Protein AF-A0A7J5Y2M5-F1 (afdb_monomer_lite)

Secondary structure (DSSP, 8-state):
---HHHHHHH--GGG---PPEEEE-TT--EEEEEEETTEEEEEE--S-TTS------EEEEEETT---S-TTTSEEEEEEE-SSTT--GGGGHHHHHHHHHHHT-

Foldseek 3Di:
DPDVVVVVVPDDPVPDDQDWDWDQDPVRWIWTWGDDDPDTDIDTDPDDSPDDDPDAAADEAADAPDDDPCVPRHHYDYHHFDPDPPTDPVVCVVVVVVVVVVVVD

pLDDT: mean 85.53, std 11.16, range [48.91, 97.38]

Radius of gyration: 17.94 Å; chains: 1; bounding box: 42×36×36 Å

Organism: Dissostichus mawsoni (NCBI:txid36200)

Sequence (105 aa):
MQSLTAEIQSFSRSRLRKQCTRVTSLSGRRIIETWKGSTITVVEDPVPTERILGYVSHILNVAFGVENVFPDLFIYKTVSILDHPDADVLLHLTDVCSFIQQAHS

Structure (mmCIF, N/CA/C/O backbone):
data_AF-A0A7J5Y2M5-F1
#
_entry.id   AF-A0A7J5Y2M5-F1
#
loop_
_atom_site.group_PDB
_atom_site.id
_atom_site.type_symbol
_atom_site.label_atom_id
_atom_site.label_alt_id
_atom_site.label_comp_id
_atom_site.label_asym_id
_atom_site.label_entity_id
_atom_site.label_seq_id
_atom_site.pdbx_PDB_ins_code
_atom_site.Cartn_x
_atom_site.Cartn_y
_atom_site.Cartn_z
_atom_site.occupancy
_atom_site.B_iso_or_equiv
_atom_site.auth_seq_id
_atom_site.auth_comp_id
_atom_site.auth_asym_id
_atom_site.auth_atom_id
_atom_site.pdbx_PDB_model_num
ATOM 1 N N . MET A 1 1 ? 9.253 21.066 -9.422 1.00 48.91 1 MET A N 1
ATOM 2 C CA . MET A 1 1 ? 8.970 20.253 -8.220 1.00 48.91 1 MET A CA 1
ATOM 3 C C . MET A 1 1 ? 10.156 20.384 -7.286 1.00 48.91 1 MET A C 1
ATOM 5 O O . MET A 1 1 ? 11.274 20.225 -7.758 1.00 48.91 1 MET A O 1
ATOM 9 N N . GLN A 1 2 ? 9.947 20.739 -6.018 1.00 58.25 2 GLN A N 1
ATOM 10 C CA . GLN A 1 2 ? 11.002 20.565 -5.014 1.00 58.25 2 GLN A CA 1
ATOM 11 C C . GLN A 1 2 ? 11.180 19.056 -4.774 1.00 58.25 2 GLN A C 1
ATOM 13 O O . GLN A 1 2 ? 10.211 18.309 -4.881 1.00 58.25 2 GLN A O 1
ATOM 18 N N . SER A 1 3 ? 12.411 18.593 -4.544 1.00 78.50 3 SER A N 1
ATOM 19 C CA . SER A 1 3 ? 12.685 17.174 -4.273 1.00 78.50 3 SER A CA 1
ATOM 20 C C . SER A 1 3 ? 12.022 16.755 -2.956 1.00 78.50 3 SER A C 1
ATOM 22 O O . SER A 1 3 ? 12.130 17.490 -1.974 1.00 78.50 3 SER A O 1
ATOM 24 N N . LEU A 1 4 ? 11.398 15.569 -2.904 1.00 73.31 4 LEU A N 1
ATOM 25 C CA . LEU A 1 4 ? 10.836 15.022 -1.660 1.00 73.31 4 LEU A CA 1
ATOM 26 C C . LEU A 1 4 ? 11.890 14.985 -0.545 1.00 73.31 4 LEU A C 1
ATOM 28 O O . LEU A 1 4 ? 11.584 15.268 0.607 1.00 73.31 4 LEU A O 1
ATOM 32 N N . THR A 1 5 ? 13.150 14.705 -0.881 1.00 68.44 5 THR A N 1
ATOM 33 C CA . THR A 1 5 ? 14.258 14.720 0.080 1.00 68.44 5 THR A CA 1
ATOM 34 C C . THR A 1 5 ? 14.418 16.093 0.731 1.00 68.44 5 THR A C 1
ATOM 36 O O . THR A 1 5 ? 14.609 16.176 1.942 1.00 68.44 5 THR A O 1
ATOM 39 N N . ALA A 1 6 ? 14.279 17.178 -0.038 1.00 75.75 6 ALA A N 1
ATOM 40 C CA . ALA A 1 6 ? 14.333 18.539 0.491 1.00 75.75 6 ALA A CA 1
ATOM 41 C C . ALA A 1 6 ? 13.115 18.854 1.375 1.00 75.75 6 ALA A C 1
ATOM 43 O O . ALA A 1 6 ? 13.250 19.520 2.402 1.00 75.75 6 ALA A O 1
ATOM 44 N N . GLU A 1 7 ? 11.937 18.341 1.025 1.00 82.31 7 GLU A N 1
ATOM 45 C CA . GLU A 1 7 ? 10.724 18.485 1.832 1.00 82.31 7 GLU A CA 1
ATOM 46 C C . GLU A 1 7 ? 10.829 17.717 3.161 1.00 82.31 7 GLU A C 1
ATOM 48 O O . GLU A 1 7 ? 10.554 18.277 4.219 1.00 82.31 7 GLU A O 1
ATOM 53 N N . ILE A 1 8 ? 11.333 16.479 3.141 1.00 82.31 8 ILE A N 1
ATOM 54 C CA . ILE A 1 8 ? 11.571 15.665 4.342 1.00 82.31 8 ILE A CA 1
ATOM 55 C C . ILE A 1 8 ? 12.639 16.308 5.234 1.00 82.31 8 ILE A C 1
ATOM 57 O O . ILE A 1 8 ? 12.449 16.406 6.445 1.00 82.31 8 ILE A O 1
ATOM 61 N N . GLN A 1 9 ? 13.755 16.767 4.660 1.00 77.56 9 GLN A N 1
ATOM 62 C CA . GLN A 1 9 ? 14.835 17.399 5.427 1.00 77.56 9 GLN A CA 1
ATOM 63 C C . GLN A 1 9 ? 14.411 18.738 6.039 1.00 77.56 9 GLN A C 1
ATOM 65 O O . GLN A 1 9 ? 14.822 19.063 7.152 1.00 77.56 9 GLN A O 1
ATOM 70 N N . SER A 1 10 ? 13.576 19.505 5.333 1.00 86.19 10 SER A N 1
ATOM 71 C CA . SER A 1 10 ? 13.028 20.768 5.838 1.00 86.19 10 SER A CA 1
ATOM 72 C C . SER A 1 10 ? 11.807 20.579 6.747 1.00 86.19 10 SER A C 1
ATOM 74 O O . SER A 1 10 ? 11.369 21.536 7.398 1.00 86.19 10 SER A O 1
ATOM 76 N N . PHE A 1 11 ? 11.272 19.355 6.853 1.00 87.06 11 PHE A N 1
ATOM 77 C CA . PHE A 1 11 ? 10.121 19.066 7.695 1.00 87.06 11 PHE A CA 1
ATOM 78 C C . PHE A 1 11 ? 10.464 19.262 9.174 1.00 87.06 11 PHE A C 1
ATOM 80 O O . PHE A 1 11 ? 11.277 18.560 9.781 1.00 87.06 11 PHE A O 1
ATOM 87 N N . SER A 1 12 ? 9.795 20.229 9.796 1.00 90.06 12 SER A N 1
ATOM 88 C CA . SER A 1 12 ? 10.019 20.530 11.203 1.00 90.06 12 SER A CA 1
ATOM 89 C C . SER A 1 12 ? 9.437 19.434 12.092 1.00 90.06 12 SER A C 1
ATOM 91 O O . SER A 1 12 ? 8.226 19.211 12.112 1.00 90.06 12 SER A O 1
ATOM 93 N N . ARG A 1 13 ? 10.292 18.804 12.907 1.00 85.38 13 ARG A N 1
ATOM 94 C CA . ARG A 1 13 ? 9.875 17.771 13.870 1.00 85.38 13 ARG A CA 1
ATOM 95 C C . ARG A 1 13 ? 8.837 18.263 14.883 1.00 85.38 13 ARG A C 1
ATOM 97 O O . ARG A 1 13 ? 8.082 17.448 15.395 1.00 85.38 13 ARG A O 1
ATOM 104 N N . SER A 1 14 ? 8.736 19.571 15.137 1.00 88.19 14 SER A N 1
ATOM 105 C CA . SER A 1 14 ? 7.682 20.132 15.998 1.00 88.19 14 SER A CA 1
ATOM 106 C C . SER A 1 14 ? 6.275 19.983 15.406 1.00 88.19 14 SER A C 1
ATOM 108 O O . SER A 1 14 ? 5.294 20.067 16.139 1.00 88.19 14 SER A O 1
ATOM 110 N N . ARG A 1 15 ? 6.165 19.730 14.094 1.00 85.81 15 ARG A N 1
ATOM 111 C CA . ARG A 1 15 ? 4.900 19.445 13.403 1.00 85.81 15 ARG A CA 1
ATOM 112 C C . ARG A 1 15 ? 4.543 17.959 13.400 1.00 85.81 15 ARG A C 1
ATOM 114 O O . ARG A 1 15 ? 3.462 17.615 12.923 1.00 85.81 15 ARG A O 1
ATOM 121 N N . LEU A 1 16 ? 5.417 17.081 13.907 1.00 83.88 16 LEU A N 1
ATOM 122 C CA . LEU A 1 16 ? 5.088 15.666 14.058 1.00 83.88 16 LEU A CA 1
ATOM 123 C C . LEU A 1 16 ? 3.925 15.536 15.039 1.00 83.88 16 LEU A C 1
ATOM 125 O O . LEU A 1 16 ? 4.025 15.889 16.215 1.00 83.88 16 LEU A O 1
ATOM 129 N N . ARG A 1 17 ? 2.805 15.017 14.542 1.00 83.00 17 ARG A N 1
ATOM 130 C CA . ARG A 1 17 ? 1.663 14.670 15.380 1.00 83.00 17 ARG A CA 1
ATOM 131 C C . ARG A 1 17 ? 1.934 13.311 16.004 1.00 83.00 17 ARG A C 1
ATOM 133 O O . ARG A 1 17 ? 2.400 12.397 15.327 1.00 83.00 17 ARG A O 1
ATOM 140 N N . LYS A 1 18 ? 1.627 13.165 17.293 1.00 80.00 18 LYS A N 1
ATOM 141 C CA . LYS A 1 18 ? 1.602 11.840 17.913 1.00 80.00 18 LYS A CA 1
ATOM 142 C C . LYS A 1 18 ? 0.459 11.057 17.277 1.00 80.00 18 LYS A C 1
ATOM 144 O O . LYS A 1 18 ? -0.704 11.390 17.489 1.00 80.00 18 LYS A O 1
ATOM 149 N N . GLN A 1 19 ? 0.809 10.061 16.476 1.00 81.94 19 GLN A N 1
ATOM 150 C CA . GLN A 1 19 ? -0.141 9.123 15.901 1.00 81.94 19 GLN A CA 1
ATOM 151 C C . GLN A 1 19 ? -0.408 8.032 16.945 1.00 81.94 19 GLN A C 1
ATOM 153 O O . GLN A 1 19 ? 0.532 7.411 17.441 1.00 81.94 19 GLN A O 1
ATOM 158 N N . CYS A 1 20 ? -1.671 7.807 17.296 1.00 85.56 20 CYS A N 1
ATOM 159 C CA . CYS A 1 20 ? -2.080 6.545 17.902 1.00 85.56 20 CYS A CA 1
ATOM 160 C C . CYS A 1 20 ? -2.485 5.572 16.791 1.00 85.56 20 CYS A C 1
ATOM 162 O O . CYS A 1 20 ? -3.033 5.980 15.762 1.00 85.56 20 CYS A O 1
ATOM 164 N N . THR A 1 21 ? -2.205 4.289 16.986 1.00 86.31 21 THR A N 1
ATOM 165 C CA . THR A 1 21 ? -2.566 3.246 16.025 1.00 86.31 21 THR A CA 1
ATOM 166 C C . THR A 1 21 ? -3.868 2.616 16.472 1.00 86.31 21 THR A C 1
ATOM 168 O O . THR A 1 21 ? -3.998 2.180 17.612 1.00 86.31 21 THR A O 1
ATOM 171 N N . ARG A 1 22 ? -4.846 2.557 15.574 1.00 87.38 22 ARG A N 1
ATOM 172 C CA . ARG A 1 22 ? -6.106 1.868 15.834 1.00 87.38 22 ARG A CA 1
ATOM 173 C C . ARG A 1 22 ? -6.042 0.483 15.221 1.00 87.38 22 ARG A C 1
ATOM 175 O O . ARG A 1 22 ? -5.973 0.357 14.001 1.00 87.38 22 ARG A O 1
ATOM 182 N N . VAL A 1 23 ? -6.057 -0.537 16.063 1.00 85.50 23 VAL A N 1
ATOM 183 C CA . VAL A 1 23 ? -5.908 -1.935 15.663 1.00 85.50 23 VAL A CA 1
ATOM 184 C C . VAL A 1 23 ? -7.264 -2.611 15.767 1.00 85.50 23 VAL A C 1
ATOM 186 O O . VAL A 1 23 ? -7.989 -2.420 16.739 1.00 85.50 23 VAL A O 1
ATOM 189 N N . THR A 1 24 ? -7.619 -3.389 14.749 1.00 82.25 24 THR A N 1
ATOM 190 C CA . THR A 1 24 ? -8.794 -4.266 14.774 1.00 82.25 24 THR A CA 1
ATOM 191 C C . THR A 1 24 ? -8.292 -5.700 14.708 1.00 82.25 24 THR A C 1
ATOM 193 O O . THR A 1 24 ? -7.576 -6.055 13.775 1.00 82.25 24 THR A O 1
ATOM 196 N N . SER A 1 25 ? -8.606 -6.505 15.719 1.00 78.75 25 SER A N 1
ATOM 197 C CA . SER A 1 25 ? -8.241 -7.919 15.749 1.00 78.75 25 SER A CA 1
ATOM 198 C C . SER A 1 25 ? -9.095 -8.731 14.772 1.00 78.75 25 SER A C 1
ATOM 200 O O . SER A 1 25 ? -10.159 -8.292 14.334 1.00 78.75 25 SER A O 1
ATOM 202 N N . LEU A 1 26 ? -8.689 -9.978 14.520 1.00 74.00 26 LEU A N 1
ATOM 203 C CA . LEU A 1 26 ? -9.496 -10.952 13.771 1.00 74.00 26 LEU A CA 1
ATOM 204 C C . LEU A 1 26 ? -10.866 -11.215 14.418 1.00 74.00 26 LEU A C 1
ATOM 206 O O . LEU A 1 26 ? -11.827 -11.528 13.728 1.00 74.00 26 LEU A O 1
ATOM 210 N N . SER A 1 27 ? -10.967 -11.058 15.743 1.00 76.94 27 SER A N 1
ATOM 211 C CA . SER A 1 27 ? -12.235 -11.158 16.476 1.00 76.94 27 SER A CA 1
ATOM 212 C C . SER A 1 27 ? -13.090 -9.889 16.405 1.00 76.94 27 SER A C 1
ATOM 214 O O . SER A 1 27 ? -14.140 -9.830 17.038 1.00 76.94 27 SER A O 1
ATOM 216 N N . GLY A 1 28 ? -12.636 -8.855 15.692 1.00 74.25 28 GLY A N 1
ATOM 217 C CA . GLY A 1 28 ? -13.299 -7.555 15.610 1.00 74.25 28 GLY A CA 1
ATOM 218 C C . GLY A 1 28 ? -13.181 -6.689 16.852 1.00 74.25 28 GLY A C 1
ATOM 219 O O . GLY A 1 28 ? -13.806 -5.632 16.916 1.00 74.25 28 GLY A O 1
ATOM 220 N N . ARG A 1 29 ? -12.348 -7.083 17.823 1.00 81.25 29 ARG A N 1
ATOM 221 C CA . ARG A 1 29 ? -12.006 -6.210 18.947 1.00 81.25 29 ARG A CA 1
ATOM 222 C C . ARG A 1 29 ? -11.156 -5.064 18.433 1.00 81.25 29 ARG A C 1
ATOM 224 O O . ARG A 1 29 ? -10.189 -5.278 17.704 1.00 81.25 29 ARG A O 1
ATOM 231 N N . ARG A 1 30 ? -11.514 -3.850 18.828 1.00 85.38 30 ARG A N 1
ATOM 232 C CA . ARG A 1 30 ? -10.806 -2.639 18.436 1.00 85.38 30 ARG A CA 1
ATOM 233 C C . ARG A 1 30 ? -10.061 -2.086 19.635 1.00 85.38 30 ARG A C 1
ATOM 235 O O . ARG A 1 30 ? -10.644 -1.925 20.703 1.00 85.38 30 ARG A O 1
ATOM 242 N N . ILE A 1 31 ? -8.785 -1.794 19.443 1.00 90.69 31 ILE A N 1
ATOM 243 C CA . ILE A 1 31 ? -7.927 -1.183 20.454 1.00 90.69 31 ILE A CA 1
ATOM 244 C C . ILE A 1 31 ? -7.213 0.032 19.867 1.00 90.69 31 ILE A C 1
ATOM 246 O O . ILE A 1 31 ? -6.983 0.120 18.659 1.00 90.69 31 ILE A O 1
ATOM 250 N N . ILE A 1 32 ? -6.855 0.973 20.728 1.00 91.12 32 ILE A N 1
ATOM 251 C CA . ILE A 1 32 ? -6.021 2.123 20.408 1.00 91.12 32 ILE A CA 1
ATOM 252 C C . ILE A 1 32 ? -4.693 1.939 21.136 1.00 91.12 32 ILE A C 1
ATOM 254 O O . ILE A 1 32 ? -4.629 1.967 22.366 1.00 91.12 32 ILE A O 1
ATOM 258 N N . GLU A 1 33 ? -3.627 1.774 20.364 1.00 92.25 33 GLU A N 1
ATOM 259 C CA . GLU A 1 33 ? -2.255 1.740 20.848 1.00 92.25 33 GLU A CA 1
ATOM 260 C C . GLU A 1 33 ? -1.679 3.155 20.825 1.00 92.25 33 GLU A C 1
ATOM 262 O O . GLU A 1 33 ? -1.652 3.831 19.793 1.00 92.25 33 GLU A O 1
ATOM 267 N N . THR A 1 34 ? -1.218 3.629 21.978 1.00 91.00 34 THR A N 1
ATOM 268 C CA . THR A 1 34 ? -0.583 4.943 22.110 1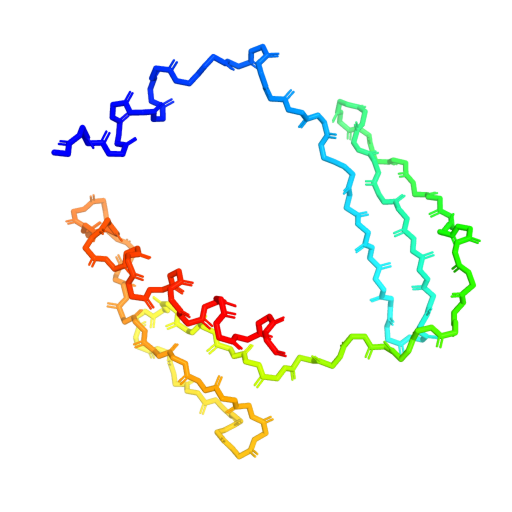.00 91.00 34 THR A CA 1
ATOM 269 C C . THR A 1 34 ? 0.814 4.786 22.686 1.00 91.00 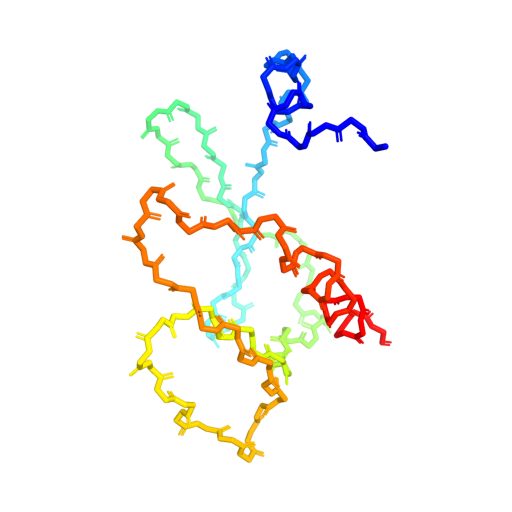34 THR A C 1
ATOM 271 O O . THR A 1 34 ? 0.985 4.259 23.786 1.00 91.00 34 THR A O 1
ATOM 274 N N . TRP A 1 35 ? 1.811 5.295 21.967 1.00 86.06 35 TRP A N 1
ATOM 275 C CA . TRP A 1 35 ? 3.193 5.333 22.435 1.00 86.06 35 TRP A CA 1
ATOM 276 C C . TRP A 1 35 ? 3.428 6.505 23.396 1.00 86.06 35 TRP A C 1
ATOM 278 O O . TRP A 1 35 ? 3.151 7.668 23.082 1.00 86.06 35 TRP A O 1
ATOM 288 N N . LYS A 1 36 ? 3.990 6.206 24.570 1.00 85.44 36 LYS A N 1
ATOM 289 C CA . LYS A 1 36 ? 4.466 7.174 25.567 1.00 85.44 36 LYS A CA 1
ATOM 290 C C . LYS A 1 36 ? 5.942 6.903 25.861 1.00 85.44 36 LYS A C 1
ATOM 292 O O . LYS A 1 36 ? 6.285 6.257 26.845 1.00 85.44 36 LYS A O 1
ATOM 297 N N . GLY A 1 37 ? 6.818 7.391 24.983 1.00 84.12 37 GLY A N 1
ATOM 298 C CA . GLY A 1 37 ? 8.247 7.074 25.046 1.00 84.12 37 GLY A CA 1
ATOM 299 C C . GLY A 1 37 ? 8.484 5.622 24.636 1.00 84.12 37 GLY A C 1
ATOM 300 O O . GLY A 1 37 ? 8.080 5.236 23.544 1.00 84.12 37 GLY A O 1
ATOM 301 N N . SER A 1 38 ? 9.098 4.827 25.511 1.00 85.38 38 SER A N 1
ATOM 302 C CA . SER A 1 38 ? 9.351 3.395 25.294 1.00 85.38 38 SER A CA 1
ATOM 303 C C . SER A 1 38 ? 8.183 2.479 25.683 1.00 85.38 38 SER A C 1
ATOM 305 O O . SER A 1 38 ? 8.271 1.272 25.475 1.00 85.38 38 SER A O 1
ATOM 307 N N . THR A 1 39 ? 7.095 3.024 26.235 1.00 87.62 39 THR A N 1
ATOM 308 C CA . THR A 1 39 ? 5.950 2.238 26.718 1.00 87.62 39 THR A CA 1
ATOM 309 C C . THR A 1 39 ? 4.737 2.403 25.804 1.00 87.62 39 THR A C 1
ATOM 311 O O . THR A 1 39 ? 4.390 3.523 25.422 1.00 87.62 39 THR A O 1
ATOM 314 N N . ILE A 1 40 ? 4.051 1.296 25.507 1.00 89.12 40 ILE A N 1
ATOM 315 C CA . ILE A 1 40 ? 2.778 1.275 24.775 1.00 89.12 40 ILE A CA 1
ATOM 316 C C . ILE A 1 40 ? 1.630 1.170 25.780 1.00 89.12 40 ILE A C 1
ATOM 318 O O . ILE A 1 40 ? 1.623 0.282 26.630 1.00 89.12 40 ILE A O 1
ATOM 322 N N . THR A 1 41 ? 0.639 2.055 25.674 1.00 91.00 41 THR A N 1
ATOM 323 C CA . THR A 1 41 ? -0.652 1.891 26.356 1.00 91.00 41 THR A CA 1
ATOM 324 C C . THR A 1 41 ? -1.699 1.435 25.354 1.00 91.00 41 THR A C 1
ATOM 326 O O . THR A 1 41 ? -1.869 2.089 24.324 1.00 91.00 41 THR A O 1
ATOM 329 N N . VAL A 1 42 ? -2.408 0.357 25.682 1.00 91.25 42 VAL A N 1
ATOM 330 C CA . VAL A 1 42 ? -3.479 -0.218 24.866 1.00 91.25 42 VAL A CA 1
ATOM 331 C C . VAL A 1 42 ? -4.808 0.018 25.573 1.00 91.25 42 VAL A C 1
ATOM 333 O O . VAL A 1 42 ? -4.966 -0.378 26.726 1.00 91.25 42 VAL A O 1
ATOM 336 N N . VAL A 1 43 ? -5.750 0.676 24.903 1.00 92.38 43 VAL A N 1
ATOM 337 C CA . VAL A 1 43 ? -7.114 0.902 25.410 1.00 92.38 43 VAL A CA 1
ATOM 338 C C . VAL A 1 43 ? -8.132 0.360 24.418 1.00 92.38 43 VAL A C 1
ATOM 340 O O . VAL A 1 43 ? -7.858 0.353 23.222 1.00 92.38 43 VAL A O 1
ATOM 343 N N . GLU A 1 44 ? -9.298 -0.089 24.878 1.00 89.44 44 GLU A N 1
ATOM 344 C CA . GLU A 1 44 ? -10.392 -0.430 23.961 1.00 89.44 44 GLU A CA 1
ATOM 345 C C . GLU A 1 44 ? -10.877 0.821 23.217 1.00 89.44 44 GLU A C 1
ATOM 347 O O . GLU A 1 44 ? -10.949 1.914 23.783 1.00 89.44 44 GLU A O 1
ATOM 352 N N . ASP A 1 45 ? -11.172 0.664 21.927 1.00 84.25 45 ASP A N 1
ATOM 353 C CA . ASP A 1 45 ? -11.764 1.725 21.115 1.00 84.25 45 ASP A CA 1
ATOM 354 C C . ASP A 1 45 ? -13.247 1.866 21.505 1.00 84.25 45 ASP A C 1
ATOM 356 O O . ASP A 1 45 ? -14.008 0.912 21.329 1.00 84.25 45 ASP A O 1
ATOM 360 N N . PRO A 1 46 ? -13.687 3.027 22.023 1.00 78.50 46 PRO A N 1
ATOM 361 C CA . PRO A 1 46 ? -15.064 3.223 22.472 1.00 78.50 46 PRO A CA 1
ATOM 362 C C . PRO A 1 46 ? -16.078 3.294 21.317 1.00 78.50 46 PRO A C 1
ATOM 364 O O . PRO A 1 46 ? -17.279 3.368 21.568 1.00 78.50 46 PRO A O 1
ATOM 367 N N . VAL A 1 47 ? -15.628 3.307 20.055 1.00 73.81 47 VAL A N 1
ATOM 368 C CA . VAL A 1 47 ? -16.516 3.301 18.886 1.00 73.81 47 VAL A CA 1
ATOM 369 C C . VAL A 1 47 ? -17.167 1.916 18.725 1.00 73.81 47 VAL A C 1
ATOM 371 O O . VAL A 1 47 ? -16.436 0.944 18.516 1.00 73.81 47 VAL A O 1
ATOM 374 N N . PRO A 1 48 ? -18.515 1.814 18.727 1.00 60.69 48 PRO A N 1
ATOM 375 C CA . PRO A 1 48 ? -19.225 0.548 18.566 1.00 60.69 48 PRO A CA 1
ATOM 376 C C . PRO A 1 48 ? -18.776 -0.227 17.323 1.00 60.69 48 PRO A C 1
ATOM 378 O O . PRO A 1 48 ? -18.542 0.347 16.252 1.00 60.69 48 PRO A O 1
ATOM 381 N N . THR A 1 49 ? -18.694 -1.550 17.457 1.00 60.41 49 THR A N 1
ATOM 382 C CA . THR A 1 49 ? -18.320 -2.520 16.410 1.00 60.41 49 THR A CA 1
ATOM 383 C C . THR A 1 49 ? -19.410 -2.674 15.332 1.00 60.41 49 THR A C 1
ATOM 385 O O . THR A 1 49 ? -19.671 -3.767 14.849 1.00 60.41 49 THR A O 1
ATOM 388 N N . GLU A 1 50 ? -20.089 -1.589 14.956 1.00 57.09 50 GLU A N 1
ATOM 389 C CA . GLU A 1 50 ? -21.142 -1.593 13.928 1.00 57.09 50 GLU A CA 1
ATOM 390 C C . GLU A 1 50 ? -20.583 -1.405 12.514 1.00 57.09 50 GLU A C 1
ATOM 392 O O . GLU A 1 50 ? -21.237 -1.724 11.523 1.00 57.09 50 GLU A O 1
ATOM 397 N N . ARG A 1 51 ? -19.344 -0.915 12.390 1.00 55.28 51 ARG A N 1
ATOM 398 C CA . ARG A 1 51 ? -18.653 -0.894 11.100 1.00 55.28 51 ARG A CA 1
ATOM 399 C C . ARG A 1 51 ? -18.095 -2.278 10.804 1.00 55.28 51 ARG A C 1
ATOM 401 O O . ARG A 1 51 ? -17.248 -2.764 11.551 1.00 55.28 51 ARG A O 1
ATOM 408 N N . ILE A 1 52 ? -18.550 -2.840 9.682 1.00 55.66 52 ILE A N 1
ATOM 409 C CA . ILE A 1 52 ? -17.968 -3.992 8.985 1.00 55.66 52 ILE A CA 1
ATOM 410 C C . ILE A 1 52 ? -16.445 -3.935 9.150 1.00 55.66 52 ILE A C 1
ATOM 412 O O . ILE A 1 52 ? -15.831 -2.906 8.846 1.00 55.66 52 ILE A O 1
ATOM 416 N N . LEU A 1 53 ? -15.867 -5.011 9.696 1.00 56.03 53 LEU A N 1
ATOM 417 C CA . LEU A 1 53 ? -14.425 -5.261 9.727 1.00 56.03 53 LEU A CA 1
ATOM 418 C C . LEU A 1 53 ? -13.832 -4.762 8.409 1.00 56.03 53 LEU A C 1
ATOM 420 O O . LEU A 1 53 ? -14.293 -5.194 7.357 1.00 56.03 53 LEU A O 1
ATOM 424 N N . GLY A 1 54 ? -12.895 -3.810 8.450 1.00 64.69 54 GLY A N 1
ATOM 425 C CA . GLY A 1 54 ? -12.315 -3.266 7.223 1.00 64.69 54 GLY A CA 1
ATOM 426 C C . GLY A 1 54 ? -11.817 -4.419 6.357 1.00 64.69 54 GLY A C 1
ATOM 427 O O . GLY A 1 54 ? -10.899 -5.129 6.758 1.00 64.69 54 GLY A O 1
ATOM 428 N N . TYR A 1 55 ? -12.476 -4.651 5.222 1.00 78.81 55 TYR A N 1
ATOM 429 C CA . TYR A 1 55 ? -12.073 -5.689 4.291 1.00 78.81 55 TYR A CA 1
ATOM 430 C C . TYR A 1 55 ? -10.880 -5.148 3.506 1.00 78.81 55 TYR A C 1
ATOM 432 O O . TYR A 1 55 ? -10.915 -4.033 2.986 1.00 78.81 55 TYR A O 1
ATOM 440 N N . VAL A 1 56 ? -9.792 -5.911 3.464 1.00 86.88 56 VAL A N 1
ATOM 441 C CA . VAL A 1 56 ? -8.654 -5.567 2.612 1.00 86.88 56 VAL A CA 1
ATOM 442 C C . VAL A 1 56 ? -9.035 -5.957 1.191 1.00 86.88 56 VAL A C 1
ATOM 444 O O . VAL A 1 56 ? -9.282 -7.127 0.926 1.00 86.88 56 VAL A O 1
ATOM 447 N N . SER A 1 57 ? -9.117 -4.982 0.291 1.00 91.75 57 SER A N 1
ATOM 448 C CA . SER A 1 57 ? -9.469 -5.198 -1.121 1.00 91.75 57 SER A CA 1
ATOM 449 C C . SER A 1 57 ? -8.284 -5.063 -2.069 1.00 91.75 57 SER A C 1
ATOM 451 O O . SER A 1 57 ? -8.294 -5.638 -3.154 1.00 91.75 57 SER A O 1
ATOM 453 N N . HIS A 1 58 ? -7.261 -4.313 -1.660 1.00 94.94 58 HIS A N 1
ATOM 454 C CA . HIS A 1 58 ? -6.116 -3.966 -2.490 1.00 94.94 58 HIS A CA 1
ATOM 455 C C . HIS A 1 58 ? -4.811 -4.294 -1.768 1.00 94.94 58 HIS A C 1
ATOM 457 O O . HIS A 1 58 ? -4.678 -4.034 -0.571 1.00 94.94 58 HIS A O 1
ATOM 463 N N . ILE A 1 59 ? -3.834 -4.819 -2.505 1.00 95.75 59 ILE A N 1
ATOM 464 C CA . ILE A 1 59 ? -2.475 -5.055 -2.016 1.00 95.75 59 ILE A CA 1
ATOM 465 C C . ILE A 1 59 ? -1.490 -4.353 -2.950 1.00 95.75 59 ILE A C 1
ATOM 467 O O . ILE A 1 59 ? -1.433 -4.618 -4.150 1.00 95.75 59 ILE A O 1
ATOM 471 N N . LEU A 1 60 ? -0.688 -3.454 -2.384 1.00 97.25 60 LEU A N 1
ATOM 472 C CA . LEU A 1 60 ? 0.452 -2.859 -3.066 1.00 97.25 60 LEU A CA 1
ATOM 473 C C . LEU A 1 60 ? 1.702 -3.680 -2.735 1.00 97.25 60 LEU A C 1
ATOM 475 O O . LEU A 1 60 ? 2.229 -3.595 -1.627 1.00 97.25 60 LEU A O 1
ATOM 479 N N . ASN A 1 61 ? 2.169 -4.478 -3.687 1.00 97.38 61 ASN A N 1
ATOM 480 C CA . ASN A 1 61 ? 3.387 -5.263 -3.549 1.00 97.38 61 ASN A CA 1
ATOM 481 C C . ASN A 1 61 ? 4.581 -4.449 -4.068 1.00 97.38 61 ASN A C 1
ATOM 483 O O . ASN A 1 61 ? 4.697 -4.233 -5.273 1.00 97.38 61 ASN A O 1
ATOM 487 N N . VAL A 1 62 ? 5.453 -3.992 -3.167 1.00 96.81 62 VAL A N 1
ATOM 488 C CA . VAL A 1 62 ? 6.656 -3.216 -3.523 1.00 96.81 62 VAL A CA 1
ATOM 489 C C . VAL A 1 62 ? 7.949 -4.043 -3.579 1.00 96.81 62 VAL A C 1
ATOM 491 O O . VAL A 1 62 ? 9.013 -3.515 -3.891 1.00 96.81 62 VAL A O 1
ATOM 494 N N . ALA A 1 63 ? 7.889 -5.329 -3.229 1.00 95.44 63 ALA A N 1
ATOM 495 C CA . ALA A 1 63 ? 9.084 -6.137 -3.036 1.00 95.44 63 ALA A CA 1
ATOM 496 C C . ALA A 1 63 ? 9.629 -6.678 -4.365 1.00 95.44 63 ALA A C 1
ATOM 498 O O . ALA A 1 63 ? 8.892 -7.219 -5.192 1.00 95.44 63 ALA A O 1
ATOM 499 N N . PHE A 1 64 ? 10.946 -6.576 -4.550 1.00 95.62 64 PHE A N 1
ATOM 500 C CA . PHE A 1 64 ? 11.629 -7.205 -5.677 1.00 95.62 64 PHE A CA 1
ATOM 501 C C . PHE A 1 64 ? 11.581 -8.737 -5.567 1.00 95.62 64 PHE A C 1
ATOM 503 O O . PHE A 1 64 ? 12.010 -9.309 -4.566 1.00 95.62 64 PHE A O 1
ATOM 510 N N . GLY A 1 65 ? 11.084 -9.406 -6.613 1.00 94.56 65 GLY A N 1
ATOM 511 C CA . GLY A 1 65 ? 11.092 -10.871 -6.724 1.00 94.56 65 GLY A CA 1
ATOM 512 C C . GLY A 1 65 ? 10.055 -11.617 -5.873 1.00 94.56 65 GLY A C 1
ATOM 513 O O . GLY A 1 65 ? 10.134 -12.838 -5.774 1.00 94.56 65 GLY A O 1
ATOM 514 N N . VAL A 1 66 ? 9.089 -10.919 -5.266 1.00 96.00 66 VAL A N 1
ATOM 515 C CA . VAL A 1 66 ? 8.011 -11.546 -4.482 1.00 96.00 66 VAL A CA 1
ATOM 516 C C . VAL A 1 66 ? 6.735 -11.623 -5.313 1.00 96.00 66 VAL A C 1
ATOM 518 O O . VAL A 1 66 ? 6.206 -10.601 -5.751 1.00 96.00 66 VAL A O 1
ATOM 521 N N . GLU A 1 67 ? 6.219 -12.835 -5.504 1.00 96.81 67 GLU A N 1
ATOM 522 C CA . GLU A 1 67 ? 4.986 -13.086 -6.254 1.00 96.81 67 GLU A CA 1
ATOM 523 C C . GLU A 1 67 ? 3.715 -12.824 -5.429 1.00 96.81 67 GLU A C 1
ATOM 525 O O . GLU A 1 67 ? 3.697 -12.906 -4.198 1.00 96.81 67 GLU A O 1
ATOM 530 N N . ASN A 1 68 ? 2.615 -12.534 -6.128 1.00 96.94 68 ASN A N 1
ATOM 531 C CA . ASN A 1 68 ? 1.302 -12.334 -5.521 1.00 96.94 68 ASN A CA 1
ATOM 532 C C . ASN A 1 68 ? 0.618 -13.694 -5.305 1.00 96.94 68 ASN A C 1
ATOM 534 O O . ASN A 1 68 ? 0.241 -14.360 -6.264 1.00 96.94 68 ASN A O 1
ATOM 538 N N . VAL A 1 69 ? 0.427 -14.092 -4.046 1.00 95.06 69 VAL A N 1
ATOM 539 C CA . VAL A 1 69 ? -0.066 -15.434 -3.665 1.00 95.06 69 VAL A CA 1
ATOM 540 C C . VAL A 1 69 ? -1.595 -15.584 -3.628 1.00 95.06 69 VAL A C 1
ATOM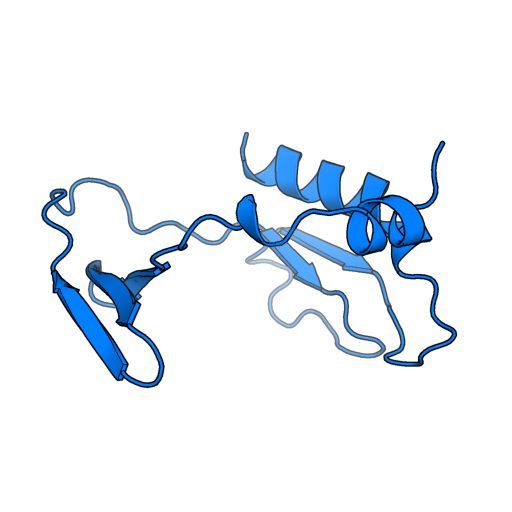 542 O O . VAL A 1 69 ? -2.088 -16.691 -3.435 1.00 95.06 69 VAL A O 1
ATOM 545 N N . PHE A 1 70 ? -2.356 -14.504 -3.844 1.00 95.06 70 PHE A N 1
ATOM 546 C CA . PHE A 1 70 ? -3.829 -14.516 -3.810 1.00 95.06 70 PHE A CA 1
ATOM 547 C C . PHE A 1 70 ? -4.470 -13.623 -4.895 1.00 95.06 70 PHE A C 1
ATOM 549 O O . PHE A 1 70 ? -5.287 -12.757 -4.566 1.00 95.06 70 PHE A O 1
ATOM 556 N N . PRO A 1 71 ? -4.104 -13.780 -6.182 1.00 92.81 71 PRO A N 1
ATOM 557 C CA . PRO A 1 71 ? -4.495 -12.851 -7.249 1.00 92.81 71 PRO A CA 1
ATOM 558 C C . PRO A 1 71 ? -6.012 -12.758 -7.471 1.00 92.81 71 PRO A C 1
ATOM 560 O O . PRO A 1 71 ? -6.491 -11.723 -7.921 1.00 92.81 71 PRO A O 1
ATOM 563 N N . ASP A 1 72 ? -6.767 -13.801 -7.113 1.00 95.06 72 ASP A N 1
ATOM 564 C CA . ASP A 1 72 ? -8.227 -13.830 -7.264 1.00 95.06 72 ASP A CA 1
ATOM 565 C C . ASP A 1 72 ? -8.974 -13.165 -6.095 1.00 95.06 72 ASP A C 1
ATOM 567 O O . ASP A 1 72 ? -10.169 -12.891 -6.195 1.00 95.06 72 ASP A O 1
ATOM 571 N N . LEU A 1 73 ? -8.293 -12.925 -4.968 1.00 93.62 73 LEU A N 1
ATOM 572 C CA . LEU A 1 73 ? -8.904 -12.379 -3.750 1.00 93.62 73 LEU A CA 1
ATOM 573 C C . LEU A 1 73 ? -8.648 -10.882 -3.569 1.00 93.62 73 LEU A C 1
ATOM 575 O O . LEU A 1 73 ? -9.408 -10.219 -2.864 1.00 93.62 73 LEU A O 1
ATOM 579 N N . PHE A 1 74 ? -7.588 -10.350 -4.180 1.00 95.31 74 PHE A N 1
ATOM 580 C CA . PHE A 1 74 ? -7.186 -8.957 -4.011 1.00 95.31 74 PHE A CA 1
ATOM 581 C C . PHE A 1 74 ? -6.820 -8.312 -5.338 1.00 95.31 74 PHE A C 1
ATOM 583 O O . PHE A 1 74 ? -6.256 -8.937 -6.232 1.00 95.31 74 PHE A O 1
ATOM 590 N N . ILE A 1 75 ? -7.056 -7.008 -5.420 1.00 96.12 75 ILE A N 1
ATOM 591 C CA . ILE A 1 75 ? -6.563 -6.186 -6.517 1.00 96.12 75 ILE A CA 1
ATOM 592 C C . ILE A 1 75 ? -5.108 -5.832 -6.211 1.00 96.12 75 ILE A C 1
ATOM 594 O O . ILE A 1 75 ? -4.816 -5.151 -5.225 1.00 96.12 75 ILE A O 1
ATOM 598 N N . TYR A 1 76 ? -4.184 -6.290 -7.051 1.00 97.12 76 TYR A N 1
ATOM 599 C CA . TYR A 1 76 ? -2.760 -6.031 -6.867 1.00 97.12 76 TYR A CA 1
ATOM 600 C C . TYR A 1 76 ? -2.261 -4.872 -7.723 1.00 97.12 76 TYR A C 1
ATOM 602 O O . TYR A 1 76 ? -2.579 -4.759 -8.906 1.00 97.12 76 TYR A O 1
ATOM 610 N N . LYS A 1 77 ? -1.364 -4.079 -7.137 1.00 97.06 77 LYS A N 1
ATOM 611 C CA . LYS A 1 77 ? -0.374 -3.300 -7.879 1.00 97.06 77 LYS A CA 1
ATOM 612 C C . LYS A 1 77 ? 1.006 -3.780 -7.467 1.00 97.0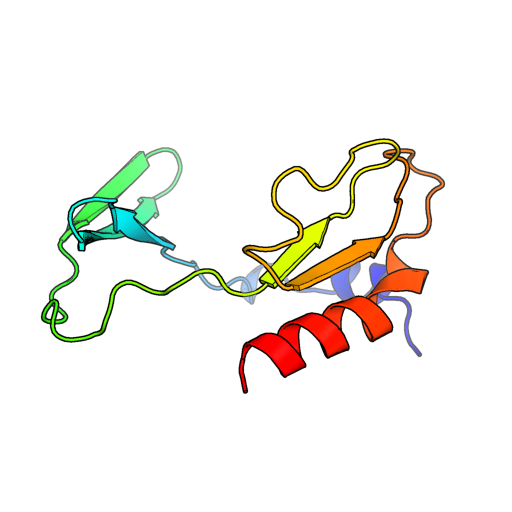6 77 LYS A C 1
ATOM 614 O O . LYS A 1 77 ? 1.338 -3.731 -6.286 1.00 97.06 77 LYS A O 1
ATOM 619 N N . THR A 1 78 ? 1.804 -4.221 -8.431 1.00 97.19 78 THR A N 1
ATOM 620 C CA . THR A 1 78 ? 3.192 -4.622 -8.190 1.00 97.19 78 THR A CA 1
ATOM 621 C C . THR A 1 78 ? 4.130 -3.526 -8.683 1.00 97.19 78 THR A C 1
ATOM 623 O O . THR A 1 78 ? 4.065 -3.121 -9.841 1.00 97.19 78 THR A O 1
ATOM 626 N N . VAL A 1 79 ? 4.999 -3.042 -7.800 1.00 96.38 79 VAL A N 1
ATOM 627 C CA . VAL A 1 79 ? 6.071 -2.088 -8.094 1.00 96.38 79 VAL A CA 1
ATOM 628 C C . VAL A 1 79 ? 7.360 -2.709 -7.579 1.00 96.38 79 VAL A C 1
ATOM 630 O O . VAL A 1 79 ? 7.630 -2.679 -6.393 1.00 96.38 79 VAL A O 1
ATOM 633 N N . SER A 1 80 ? 8.146 -3.329 -8.448 1.00 94.88 80 SER A N 1
ATOM 634 C CA . SER A 1 80 ? 9.330 -4.076 -8.016 1.00 94.88 80 SER A CA 1
ATOM 635 C C . SER A 1 80 ? 10.475 -3.130 -7.630 1.00 94.88 80 SER A C 1
ATOM 637 O O . SER A 1 80 ? 11.222 -2.692 -8.503 1.00 94.88 80 SER A O 1
ATOM 639 N N . ILE A 1 81 ? 10.629 -2.832 -6.336 1.00 94.88 81 ILE A N 1
ATOM 640 C CA . ILE A 1 81 ? 11.696 -1.973 -5.803 1.00 94.88 81 ILE A CA 1
ATOM 641 C C . ILE A 1 81 ? 12.754 -2.854 -5.137 1.00 94.88 81 ILE A C 1
ATOM 643 O O . ILE A 1 81 ? 12.458 -3.631 -4.228 1.00 94.88 81 ILE A O 1
ATOM 647 N N . LEU A 1 82 ? 13.999 -2.743 -5.604 1.00 94.00 82 LEU A N 1
ATOM 648 C CA . LEU A 1 82 ? 15.140 -3.377 -4.950 1.00 94.00 82 LEU A CA 1
ATOM 649 C C . LEU A 1 82 ? 15.517 -2.561 -3.709 1.00 94.00 82 LEU A C 1
ATOM 651 O O . LEU A 1 82 ? 15.650 -1.344 -3.806 1.00 94.00 82 LEU A O 1
ATOM 655 N N . ASP A 1 83 ? 15.715 -3.221 -2.568 1.00 93.44 83 ASP A N 1
ATOM 656 C CA . ASP A 1 83 ? 16.131 -2.570 -1.318 1.00 93.44 83 ASP A CA 1
ATOM 657 C C . ASP A 1 83 ? 17.628 -2.215 -1.359 1.00 93.44 83 ASP A C 1
ATOM 659 O O . ASP A 1 83 ? 18.477 -2.832 -0.716 1.00 93.44 83 ASP A O 1
ATOM 663 N N . HIS A 1 84 ? 17.960 -1.260 -2.228 1.00 92.38 84 HIS A N 1
ATOM 664 C CA . HIS A 1 84 ? 19.291 -0.702 -2.414 1.00 92.38 84 HIS A CA 1
ATOM 665 C C . HIS A 1 84 ? 19.208 0.820 -2.254 1.00 92.38 84 HIS A C 1
ATOM 667 O O . HIS A 1 84 ? 18.256 1.419 -2.758 1.00 92.38 84 HIS A O 1
ATOM 673 N N . PRO A 1 85 ? 20.195 1.485 -1.626 1.00 91.94 85 PRO A N 1
ATOM 674 C CA . PRO A 1 85 ? 20.191 2.945 -1.474 1.00 91.94 85 PRO A CA 1
ATOM 675 C C . PRO A 1 85 ? 20.107 3.716 -2.802 1.00 91.94 85 PRO A C 1
ATOM 677 O O . PRO A 1 85 ? 19.675 4.865 -2.808 1.00 91.94 85 PRO A O 1
ATOM 680 N N . ASP A 1 86 ? 20.498 3.085 -3.911 1.00 93.50 86 ASP A N 1
ATOM 681 C CA . ASP A 1 86 ? 20.448 3.680 -5.254 1.00 93.50 86 ASP A CA 1
ATOM 682 C C . ASP A 1 86 ? 19.072 3.556 -5.932 1.00 93.50 86 ASP A C 1
ATOM 684 O O . ASP A 1 86 ? 18.853 4.145 -6.991 1.00 93.50 86 ASP A O 1
ATOM 688 N N . ALA A 1 87 ? 18.143 2.776 -5.369 1.00 91.75 87 ALA A N 1
ATOM 689 C CA . ALA A 1 87 ? 16.801 2.651 -5.917 1.00 91.75 87 ALA A CA 1
ATOM 690 C C . ALA A 1 87 ? 16.005 3.939 -5.657 1.00 91.75 87 ALA A C 1
ATOM 692 O O . ALA A 1 87 ? 15.710 4.292 -4.513 1.00 91.75 87 ALA A O 1
ATOM 693 N N . ASP A 1 88 ? 15.623 4.639 -6.727 1.00 89.94 88 ASP A N 1
ATOM 694 C CA . ASP A 1 88 ? 14.841 5.868 -6.610 1.00 89.94 88 ASP A CA 1
ATOM 695 C C . ASP A 1 88 ? 13.349 5.564 -6.403 1.00 89.94 88 ASP A C 1
ATOM 697 O O . ASP A 1 88 ? 12.556 5.461 -7.342 1.00 89.94 88 ASP A O 1
ATOM 701 N N . VAL A 1 89 ? 12.956 5.452 -5.134 1.00 90.12 89 VAL A N 1
ATOM 702 C CA . VAL A 1 89 ? 11.563 5.236 -4.710 1.00 90.12 89 VAL A CA 1
ATOM 703 C C . VAL A 1 89 ? 10.635 6.367 -5.181 1.00 90.12 89 VAL A C 1
ATOM 705 O O . VAL A 1 89 ? 9.433 6.147 -5.354 1.00 90.12 89 VAL A O 1
ATOM 708 N N . LEU A 1 90 ? 11.163 7.576 -5.419 1.00 88.44 90 LEU A N 1
ATOM 709 C CA . LEU A 1 90 ? 10.352 8.746 -5.767 1.00 88.44 90 LEU A CA 1
ATOM 710 C C . LEU A 1 90 ? 9.689 8.609 -7.133 1.00 88.44 90 LEU A C 1
ATOM 712 O O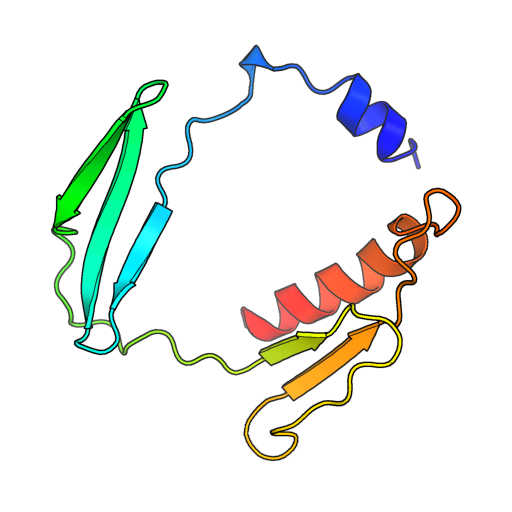 . LEU A 1 90 ? 8.581 9.116 -7.319 1.00 88.44 90 LEU A O 1
ATOM 716 N N . LEU A 1 91 ? 10.323 7.877 -8.054 1.00 89.94 91 LEU A N 1
ATOM 717 C CA . LEU A 1 91 ? 9.790 7.600 -9.389 1.00 89.94 91 LEU A CA 1
ATOM 718 C C . LEU A 1 91 ? 8.419 6.915 -9.344 1.00 89.94 91 LEU A C 1
ATOM 720 O O . LEU A 1 91 ? 7.635 7.040 -10.281 1.00 89.94 91 LEU A O 1
ATOM 724 N N . HIS A 1 92 ? 8.108 6.214 -8.252 1.00 91.31 92 HIS A N 1
ATOM 725 C CA . HIS A 1 92 ? 6.895 5.413 -8.119 1.00 91.31 92 HIS A CA 1
ATOM 726 C C . HIS A 1 92 ? 5.774 6.102 -7.334 1.00 91.31 92 HIS A C 1
ATOM 728 O O . HIS A 1 92 ? 4.640 5.620 -7.340 1.00 91.31 92 HIS A O 1
ATOM 734 N N . LEU A 1 93 ? 6.055 7.219 -6.653 1.00 88.62 93 LEU A N 1
ATOM 735 C CA . LEU A 1 93 ? 5.119 7.809 -5.691 1.00 88.62 93 LEU A CA 1
ATOM 736 C C . LEU A 1 93 ? 3.808 8.262 -6.326 1.00 88.62 93 LEU A C 1
ATOM 738 O O . LEU A 1 93 ? 2.749 8.002 -5.763 1.00 88.62 93 LEU A O 1
ATOM 742 N N . THR A 1 94 ? 3.855 8.899 -7.497 1.00 88.06 94 THR A N 1
ATOM 743 C CA . THR A 1 94 ? 2.646 9.363 -8.196 1.00 88.06 94 THR A CA 1
ATOM 744 C C . THR A 1 94 ? 1.694 8.199 -8.472 1.00 88.06 94 THR A C 1
ATOM 746 O O . THR A 1 94 ? 0.517 8.231 -8.105 1.00 88.06 94 THR A O 1
ATOM 749 N N . ASP A 1 95 ? 2.234 7.128 -9.043 1.00 89.19 95 ASP A N 1
ATOM 750 C CA . ASP A 1 95 ? 1.482 5.953 -9.469 1.00 89.19 95 ASP A CA 1
ATOM 751 C C . ASP A 1 95 ? 0.966 5.124 -8.289 1.00 89.19 95 ASP A C 1
ATOM 753 O O . ASP A 1 95 ? -0.112 4.525 -8.365 1.00 89.19 95 ASP A O 1
ATOM 757 N N . VAL A 1 96 ? 1.738 5.060 -7.205 1.00 93.81 96 VAL A N 1
ATOM 758 C CA . VAL A 1 96 ? 1.357 4.397 -5.954 1.00 93.81 96 VAL A CA 1
ATOM 759 C C . VAL A 1 96 ? 0.257 5.176 -5.237 1.00 93.81 96 VAL A C 1
ATOM 761 O O . VAL A 1 96 ? -0.740 4.586 -4.822 1.00 93.81 96 VAL A O 1
ATOM 764 N N . CYS A 1 97 ? 0.387 6.499 -5.135 1.00 91.75 97 CYS A N 1
ATOM 765 C CA . CYS A 1 97 ? -0.627 7.353 -4.523 1.00 91.75 97 CYS A CA 1
ATOM 766 C C . CYS A 1 97 ? -1.965 7.256 -5.261 1.00 91.75 97 CYS A C 1
ATOM 768 O O . CYS A 1 97 ? -3.004 7.145 -4.612 1.00 91.75 97 CYS A O 1
ATOM 770 N N . SER A 1 98 ? -1.949 7.230 -6.598 1.00 91.44 98 SER A N 1
ATOM 771 C CA . SER A 1 98 ? -3.165 7.045 -7.398 1.00 91.44 98 SER A CA 1
ATOM 772 C C . SER A 1 98 ? -3.862 5.709 -7.096 1.00 91.44 98 SER A C 1
ATOM 774 O O . SER A 1 98 ? -5.076 5.683 -6.905 1.00 91.44 98 SER A O 1
ATOM 776 N N . PHE A 1 99 ? -3.102 4.617 -6.955 1.00 95.12 99 PHE A N 1
ATOM 777 C CA . PHE A 1 99 ? -3.649 3.304 -6.590 1.00 95.12 99 PHE A CA 1
ATOM 778 C C . PHE A 1 99 ? -4.277 3.291 -5.189 1.00 95.12 99 PHE A C 1
ATOM 780 O O . PHE A 1 99 ? -5.359 2.743 -4.993 1.00 95.12 99 PHE A O 1
ATOM 787 N N . ILE A 1 100 ? -3.633 3.940 -4.216 1.00 92.94 100 ILE A N 1
ATOM 788 C CA . ILE A 1 100 ? -4.174 4.070 -2.856 1.00 92.94 100 ILE A CA 1
ATOM 789 C C . ILE A 1 100 ? -5.475 4.887 -2.870 1.00 92.94 100 ILE A C 1
ATOM 791 O O . ILE A 1 100 ? -6.445 4.509 -2.220 1.00 92.94 100 ILE A O 1
ATOM 795 N N . GLN A 1 101 ? -5.525 5.984 -3.631 1.00 89.94 101 GLN A N 1
ATOM 796 C CA . GLN A 1 101 ? -6.730 6.811 -3.759 1.00 89.94 101 GLN A CA 1
ATOM 797 C C . GLN A 1 101 ? -7.895 6.042 -4.393 1.00 89.94 101 GLN A C 1
ATOM 799 O O . GLN A 1 101 ? -9.021 6.141 -3.907 1.00 89.94 101 GLN A O 1
ATOM 804 N N . GLN A 1 102 ? -7.625 5.229 -5.417 1.00 88.00 102 GLN A N 1
ATOM 805 C CA . GLN A 1 102 ? -8.624 4.340 -6.010 1.00 88.00 102 GLN A CA 1
ATOM 806 C C . GLN A 1 102 ? -9.209 3.370 -4.971 1.00 88.00 102 GLN A C 1
ATOM 808 O O . GLN A 1 102 ? -10.420 3.189 -4.932 1.00 88.00 102 GLN A O 1
ATOM 813 N N . ALA A 1 103 ? -8.381 2.793 -4.095 1.00 86.56 103 ALA A N 1
ATOM 814 C CA . ALA A 1 103 ? -8.831 1.851 -3.066 1.00 86.56 103 ALA A CA 1
ATOM 815 C C . ALA A 1 103 ? -9.680 2.493 -1.949 1.00 86.56 103 ALA A C 1
ATOM 817 O O . ALA A 1 103 ? -10.381 1.788 -1.224 1.00 86.56 103 ALA A O 1
ATOM 818 N N . HIS A 1 104 ? -9.594 3.816 -1.785 1.00 75.56 104 HIS A N 1
ATOM 819 C CA . HIS A 1 104 ? -10.380 4.591 -0.819 1.00 75.56 104 HIS A CA 1
ATOM 820 C C . HIS A 1 104 ? -11.758 5.032 -1.343 1.00 75.56 104 HIS A C 1
ATOM 822 O O . HIS A 1 104 ? -12.530 5.594 -0.561 1.00 75.56 104 HIS A O 1
ATOM 828 N N . SER A 1 105 ? -12.026 4.825 -2.637 1.00 59.41 105 SER A N 1
ATOM 829 C CA . SER A 1 105 ? -13.262 5.211 -3.334 1.00 59.41 105 SER A CA 1
ATOM 830 C C . SER A 1 105 ? -14.330 4.129 -3.203 1.00 59.41 105 SER A C 1
ATOM 832 O O . SER A 1 105 ? -15.501 4.499 -2.972 1.00 59.41 105 SER A O 1
#

InterPro domains:
  IPR029021 Protein-tyrosine pho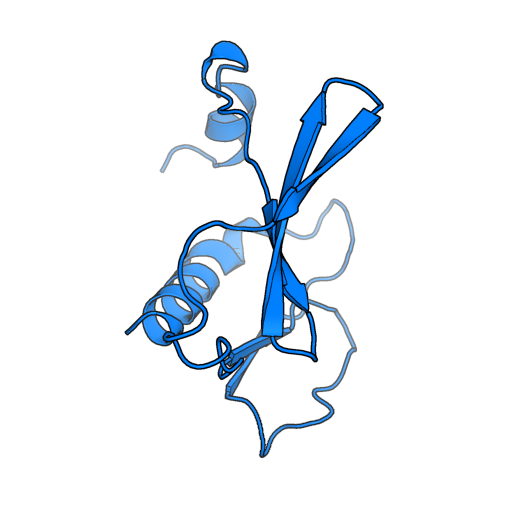sphatase-like [G3DSA:3.90.190.10] (51-105)